Protein AF-A0A1I8BJC9-F1 (afdb_monomer)

pLDDT: mean 75.82, std 15.07, range [44.19, 92.12]

Mean predicted aligned error: 16.55 Å

Foldseek 3Di:
DVVVVVVVVVVVVVVVVVVPPPPPPPDQPLVVQPQSVQQWDWDDDPPDIDIAGEPDGDPSGDPVSNVVQVVDDDPNHGHYDDPPPPPPVCPDDDPDDPPPDDDDDDDPDD

Secondary structure (DSSP, 8-state):
-HHHHHHHHHHHHHHHHHHS--------GGGGSTTGGGT-EEEEETTEEEEEB-SS--TTS-HHHHHHHHH--GGGSPPBPTT--------S------------------

Organism: Meloidogyne hapla (NCBI:txid6305)

Nearest PDB structures (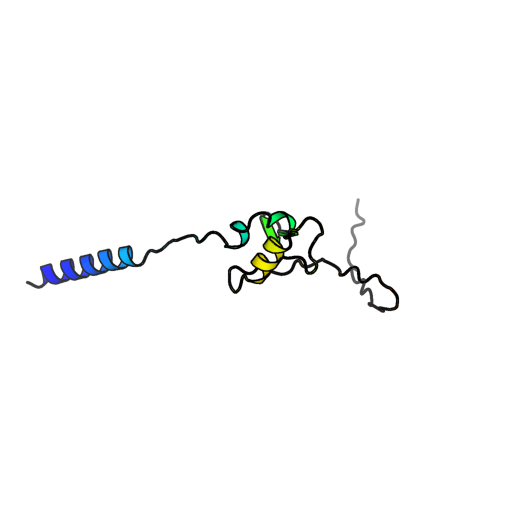foldseek):
  4v6y-assembly1_AG  TM=2.217E-01  e=7.390E+00  Escherichia coli K-12

Solvent-accessible surface area (backbone atoms only — not comparable to full-atom values): 7316 Å² total; per-residue (Å²): 123,68,74,58,53,56,52,52,52,52,49,50,52,56,53,51,58,64,74,68,66,76,85,70,81,73,71,59,60,55,78,73,42,72,65,34,74,49,48,37,46,73,48,76,56,97,91,47,75,44,72,16,30,53,97,63,86,42,92,77,26,52,68,69,38,50,52,54,54,69,68,40,56,80,95,44,36,60,52,69,45,85,79,67,65,75,76,62,72,82,81,75,84,81,94,72,84,81,82,84,79,84,79,89,79,92,82,92,82,136

Radius of gyration: 26.72 Å; Cα contacts (8 Å, |Δi|>4): 79; chains: 1; bounding box: 53×55×70 Å

Sequence (110 aa):
MESIQFLIQAFALLVLTNLFYSDGANRPEYLSIDGFQNCTGNKKIDTYKVYCLPAVQHQSCANSAWEELHKLNGTEALQPCEGYETTTVKINGDNGNDDNGDGDDGDDDC

Structure (mmCIF, N/CA/C/O backbone):
data_AF-A0A1I8BJC9-F1
#
_entry.id   AF-A0A1I8BJC9-F1
#
loop_
_atom_site.group_PDB
_atom_site.id
_atom_site.type_symbol
_atom_site.label_atom_id
_atom_site.label_alt_id
_atom_site.label_comp_id
_atom_site.label_asym_id
_atom_site.label_entity_id
_atom_site.label_seq_id
_atom_site.pdbx_PDB_ins_code
_atom_site.Cartn_x
_atom_site.Cartn_y
_atom_site.Cartn_z
_atom_site.occupancy
_atom_site.B_iso_or_equiv
_atom_site.auth_seq_id
_atom_site.auth_comp_id
_atom_site.auth_asym_id
_atom_site.auth_atom_id
_atom_site.pdbx_PDB_model_num
ATOM 1 N N . MET A 1 1 ? -28.469 8.026 50.239 1.00 62.12 1 MET A N 1
ATOM 2 C CA . MET A 1 1 ? -27.216 8.637 49.733 1.00 62.12 1 MET A CA 1
ATOM 3 C C . MET A 1 1 ? -26.447 7.697 48.802 1.00 62.12 1 MET A C 1
ATOM 5 O O . MET A 1 1 ? -25.732 8.187 47.945 1.00 62.12 1 MET A O 1
ATOM 9 N N . GLU A 1 2 ? -26.646 6.378 48.883 1.00 73.06 2 GLU A N 1
ATOM 10 C CA . GLU A 1 2 ? -25.949 5.390 48.035 1.00 73.06 2 GLU A CA 1
ATOM 11 C C . GLU A 1 2 ? -26.489 5.312 46.594 1.00 73.06 2 GLU A C 1
ATOM 13 O O . GLU A 1 2 ? -25.752 5.009 45.665 1.00 73.06 2 GLU A O 1
ATOM 18 N N . SER A 1 3 ? -27.753 5.681 46.370 1.00 77.50 3 SER A N 1
ATOM 19 C CA . SER A 1 3 ? -28.392 5.661 45.044 1.00 77.50 3 SER A CA 1
ATOM 20 C C . SER A 1 3 ? -27.752 6.626 44.037 1.00 77.50 3 SER A C 1
ATOM 22 O O . SER A 1 3 ? -27.726 6.346 42.845 1.00 77.50 3 SER A O 1
ATOM 24 N N . ILE A 1 4 ? -27.209 7.753 44.513 1.00 83.44 4 ILE A N 1
ATOM 25 C CA . ILE A 1 4 ? -26.538 8.752 43.665 1.00 83.44 4 ILE A CA 1
ATOM 26 C C . ILE A 1 4 ? -25.154 8.242 43.234 1.00 83.44 4 ILE A C 1
ATOM 28 O O . ILE A 1 4 ? -24.714 8.521 42.123 1.00 83.44 4 ILE A O 1
ATOM 32 N N . GLN A 1 5 ? -24.502 7.423 44.066 1.00 83.88 5 GLN A N 1
ATOM 33 C CA . GLN A 1 5 ? -23.186 6.853 43.773 1.00 83.88 5 GLN A CA 1
ATOM 34 C C . GLN A 1 5 ? -23.220 5.927 42.549 1.00 83.88 5 GLN A C 1
ATOM 36 O O . GLN A 1 5 ? -22.330 5.996 41.704 1.00 83.88 5 GLN A O 1
ATOM 41 N N . PHE A 1 6 ? -24.272 5.114 42.410 1.00 87.12 6 PHE A N 1
ATOM 42 C CA . PHE A 1 6 ? -24.454 4.244 41.242 1.00 87.12 6 PHE A CA 1
ATOM 43 C C . PHE A 1 6 ? -24.650 5.036 39.947 1.00 87.12 6 PHE A C 1
ATOM 45 O O . PHE A 1 6 ? -24.124 4.654 38.903 1.00 87.12 6 PHE A O 1
ATOM 52 N N . LEU A 1 7 ? -25.355 6.170 40.019 1.00 84.31 7 LEU A N 1
ATOM 53 C CA . LEU A 1 7 ? -25.559 7.050 38.868 1.00 84.31 7 LEU A CA 1
ATOM 54 C C . LEU A 1 7 ? -24.248 7.710 38.433 1.00 84.31 7 LEU A C 1
ATOM 56 O O . LEU A 1 7 ? -23.962 7.763 37.240 1.00 84.31 7 LEU A O 1
ATOM 60 N N . ILE A 1 8 ? -23.423 8.146 39.388 1.00 89.75 8 ILE A N 1
ATOM 61 C CA . ILE A 1 8 ? -22.101 8.720 39.106 1.00 89.75 8 ILE A CA 1
ATOM 62 C C . ILE A 1 8 ? -21.180 7.672 38.470 1.00 89.75 8 ILE A C 1
ATOM 64 O O . ILE A 1 8 ? -20.513 7.974 37.484 1.00 89.75 8 ILE A O 1
ATOM 68 N N . GLN A 1 9 ? -21.164 6.439 38.986 1.00 87.81 9 GLN A N 1
ATOM 69 C CA . GLN A 1 9 ? -20.347 5.360 38.420 1.00 87.81 9 GLN A CA 1
ATOM 70 C C . GLN A 1 9 ? -20.778 4.985 36.998 1.00 87.81 9 GLN A C 1
ATOM 72 O O . GLN A 1 9 ? -19.929 4.863 36.117 1.00 87.81 9 GLN A O 1
ATOM 77 N N . ALA A 1 10 ? -22.083 4.859 36.747 1.00 88.62 10 ALA A N 1
ATOM 78 C CA . ALA A 1 10 ? -22.600 4.581 35.409 1.00 88.62 10 ALA A CA 1
ATOM 79 C C . ALA A 1 10 ? -22.274 5.716 34.425 1.00 88.62 10 ALA A C 1
ATOM 81 O O . ALA A 1 10 ? -21.850 5.462 33.298 1.00 88.62 10 ALA A O 1
ATOM 82 N N . PHE A 1 11 ? -22.410 6.971 34.862 1.00 88.88 11 PHE A N 1
ATOM 83 C CA . PHE A 1 11 ? -22.091 8.133 34.037 1.00 88.88 11 PHE A CA 1
ATOM 84 C C . PHE A 1 11 ? -20.590 8.228 33.740 1.00 88.88 11 PHE A C 1
ATOM 86 O O . PHE A 1 11 ? -20.205 8.477 32.602 1.00 88.88 11 PHE A O 1
ATOM 93 N N . ALA A 1 12 ? -19.735 7.955 34.729 1.00 88.75 12 ALA A N 1
ATOM 94 C CA . ALA A 1 12 ? -18.290 7.905 34.537 1.00 88.75 12 ALA A CA 1
ATOM 95 C C . ALA A 1 12 ? -17.893 6.839 33.501 1.00 88.75 12 ALA A C 1
ATOM 97 O O . ALA A 1 12 ? -17.099 7.128 32.612 1.00 88.75 12 ALA A O 1
ATOM 98 N N . LEU A 1 13 ? -18.489 5.642 33.546 1.00 86.94 13 LEU A N 1
ATOM 99 C CA . LEU A 1 13 ? -18.239 4.588 32.553 1.00 86.94 13 LEU A CA 1
ATOM 100 C C . LEU A 1 13 ? -18.713 4.982 31.143 1.00 86.94 13 LEU A C 1
ATOM 102 O O . LEU A 1 13 ? -18.002 4.751 30.162 1.00 86.94 13 LEU A O 1
ATOM 106 N N . LEU A 1 14 ? -19.881 5.621 31.032 1.00 83.38 14 LEU A N 1
ATOM 107 C CA . LEU A 1 14 ? -20.391 6.132 29.756 1.00 83.38 14 LEU A CA 1
ATOM 108 C C . LEU A 1 14 ? -19.489 7.228 29.175 1.00 83.38 14 LEU A C 1
ATOM 110 O O . LEU A 1 14 ? -19.212 7.224 27.981 1.00 83.38 14 LEU A O 1
ATOM 114 N N . VAL A 1 15 ? -18.980 8.142 29.999 1.00 84.62 15 VAL A N 1
ATOM 115 C CA . VAL A 1 15 ? -18.054 9.186 29.536 1.00 84.62 15 VAL A CA 1
ATOM 116 C C . VAL A 1 15 ? -16.712 8.581 29.115 1.00 84.62 15 VAL A C 1
ATOM 118 O O . VAL A 1 15 ? -16.194 8.935 28.060 1.00 84.62 15 VAL A O 1
ATOM 121 N N . LEU A 1 16 ? -16.171 7.628 29.880 1.00 78.19 16 LEU A N 1
ATOM 122 C CA . LEU A 1 16 ? -14.891 6.986 29.563 1.00 78.19 16 LEU A CA 1
ATOM 123 C C . LEU A 1 16 ? -14.948 6.222 28.236 1.00 78.19 16 LEU A C 1
ATOM 125 O O . LEU A 1 16 ? -14.071 6.398 27.401 1.00 78.19 16 LEU A O 1
ATOM 129 N N . THR A 1 17 ? -15.995 5.432 27.990 1.00 76.25 17 THR A N 1
ATOM 130 C CA . THR A 1 17 ? -16.121 4.674 26.728 1.00 76.25 17 THR A CA 1
ATOM 131 C C . THR A 1 17 ? -16.184 5.561 25.480 1.00 76.25 17 THR A C 1
ATOM 133 O O . THR A 1 17 ? -15.640 5.179 24.448 1.00 76.25 17 THR A O 1
ATOM 136 N N . ASN A 1 18 ? -16.763 6.764 25.575 1.00 69.31 18 ASN A N 1
ATOM 137 C CA . ASN A 1 18 ? -16.812 7.719 24.462 1.00 69.31 18 ASN A CA 1
ATOM 138 C C . ASN A 1 18 ? -15.485 8.465 24.232 1.00 69.31 18 ASN A C 1
ATOM 140 O O . ASN A 1 18 ? -15.214 8.884 23.111 1.00 69.31 18 ASN A O 1
ATOM 144 N N . LEU A 1 19 ? -14.650 8.635 25.263 1.00 63.38 19 LEU A N 1
ATOM 145 C CA . LEU A 1 19 ? -13.369 9.349 25.147 1.00 63.38 19 LEU A CA 1
ATOM 146 C C . LEU A 1 19 ? -12.228 8.497 24.569 1.00 63.38 19 LEU A C 1
ATOM 148 O O . LEU A 1 19 ? -11.208 9.056 24.173 1.00 63.38 19 LEU A O 1
ATOM 152 N N . PHE A 1 20 ? -12.381 7.172 24.510 1.00 60.69 20 PHE A N 1
ATOM 153 C CA . PHE A 1 20 ? -11.358 6.256 23.982 1.00 60.69 20 PHE A CA 1
ATOM 154 C C . PHE A 1 20 ? -11.732 5.604 22.645 1.00 60.69 20 PHE A C 1
ATOM 156 O O . PHE A 1 20 ? -10.943 4.825 22.113 1.00 60.69 20 PHE A O 1
ATOM 163 N N . TYR A 1 21 ? -12.905 5.910 22.083 1.00 65.62 21 TYR A N 1
ATOM 164 C CA . TYR A 1 21 ? -13.33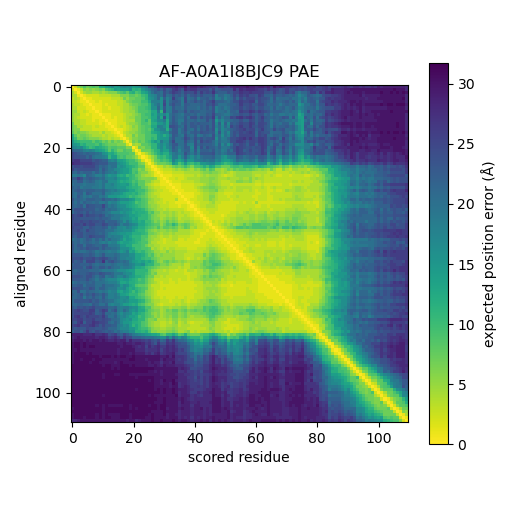4 5.357 20.796 1.00 65.62 21 TYR A CA 1
ATOM 165 C C . TYR A 1 21 ? -12.757 6.175 19.632 1.00 65.62 21 TYR A C 1
ATOM 167 O O . TYR A 1 21 ? -13.437 6.964 18.980 1.00 65.62 21 TYR A O 1
ATOM 175 N N . SER A 1 22 ? -11.460 5.998 19.392 1.00 61.34 22 SER A N 1
ATOM 176 C CA . SER A 1 22 ? -10.778 6.518 18.207 1.00 61.34 22 SER A CA 1
ATOM 177 C C . SER A 1 22 ? -10.822 5.470 17.097 1.00 61.34 22 SER A C 1
ATOM 179 O O . SER A 1 22 ? -9.831 4.788 16.855 1.00 61.34 22 SER A O 1
ATOM 181 N N . ASP A 1 23 ? -11.952 5.345 16.400 1.00 61.12 23 ASP A N 1
ATOM 182 C CA . ASP A 1 23 ? -12.025 4.563 15.154 1.00 61.12 23 ASP A CA 1
ATOM 183 C C . ASP A 1 23 ? -11.582 5.443 13.972 1.00 61.12 23 ASP A C 1
ATOM 185 O O . ASP A 1 23 ? -12.332 5.803 13.062 1.00 61.12 23 ASP A O 1
ATOM 189 N N . GLY A 1 24 ? -10.329 5.894 14.052 1.00 57.50 24 GLY A N 1
ATOM 190 C CA . GLY A 1 24 ? -9.641 6.516 12.936 1.00 57.50 24 GLY A CA 1
ATOM 191 C C . GLY A 1 24 ? -9.149 5.408 12.023 1.00 57.50 24 GLY A C 1
ATOM 192 O O . GLY A 1 24 ? -8.069 4.868 12.246 1.00 57.50 24 GLY A O 1
ATOM 193 N N . ALA A 1 25 ?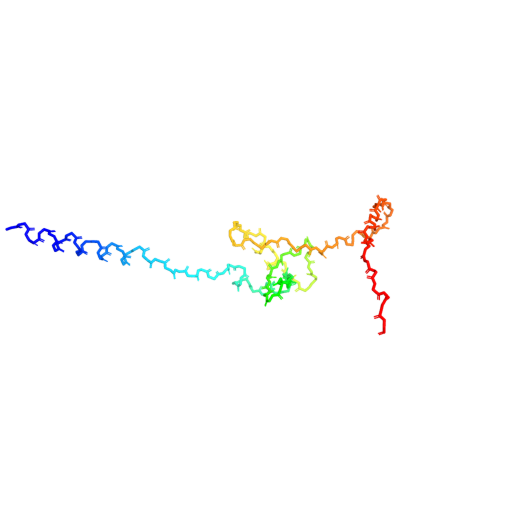 -9.938 5.056 11.008 1.00 61.72 25 ALA A N 1
ATOM 194 C CA . ALA A 1 25 ? -9.471 4.238 9.897 1.00 61.72 25 ALA A CA 1
ATOM 195 C C . ALA A 1 25 ? -8.365 5.012 9.162 1.00 61.72 25 ALA A C 1
ATOM 197 O O . ALA A 1 25 ? -8.622 5.732 8.195 1.00 61.72 25 ALA A O 1
ATOM 198 N N . ASN A 1 26 ? -7.137 4.927 9.675 1.00 63.12 26 ASN A N 1
ATOM 199 C CA . ASN A 1 26 ? -5.973 5.559 9.082 1.00 63.12 26 ASN A CA 1
ATOM 200 C C . ASN A 1 26 ? -5.793 4.951 7.694 1.00 63.12 26 ASN A C 1
ATOM 202 O O . ASN A 1 26 ? -5.477 3.769 7.539 1.00 63.12 26 ASN A O 1
ATOM 206 N N . ARG A 1 27 ? -6.081 5.759 6.673 1.00 76.19 27 ARG A N 1
ATOM 207 C CA . ARG A 1 27 ? -5.816 5.413 5.283 1.00 76.19 27 ARG A CA 1
ATOM 208 C C . ARG A 1 27 ? -4.325 5.077 5.176 1.00 76.19 27 ARG A C 1
ATOM 210 O O . ARG A 1 27 ? -3.527 5.883 5.646 1.00 76.19 27 ARG A O 1
ATOM 217 N N . PRO A 1 28 ? -3.950 3.948 4.557 1.00 82.06 28 PRO A N 1
ATOM 218 C CA . PRO A 1 28 ? -2.548 3.585 4.412 1.00 82.06 28 PRO A CA 1
ATOM 219 C C . PRO A 1 28 ? -1.708 4.727 3.828 1.00 82.06 28 PRO A C 1
ATOM 221 O O . PRO A 1 28 ? -2.102 5.320 2.818 1.00 82.06 28 PRO A O 1
ATOM 224 N N . GLU A 1 29 ? -0.557 5.017 4.436 1.00 85.44 29 GLU A N 1
ATOM 225 C CA . GLU A 1 29 ? 0.299 6.147 4.049 1.00 85.44 29 GLU A CA 1
ATOM 226 C C . GLU A 1 29 ? 0.773 6.086 2.594 1.00 85.44 29 GLU A C 1
ATOM 228 O O . GLU A 1 29 ? 0.814 7.116 1.921 1.00 85.44 29 GLU A O 1
ATOM 233 N N . TYR A 1 30 ? 1.027 4.888 2.050 1.00 86.44 30 TYR A N 1
ATOM 234 C CA . TYR A 1 30 ? 1.434 4.732 0.647 1.00 86.44 30 TYR A CA 1
ATOM 235 C C . TYR A 1 30 ? 0.417 5.303 -0.346 1.00 86.44 30 TYR A C 1
ATOM 237 O O . TYR A 1 30 ? 0.787 5.686 -1.453 1.00 86.44 30 TYR A O 1
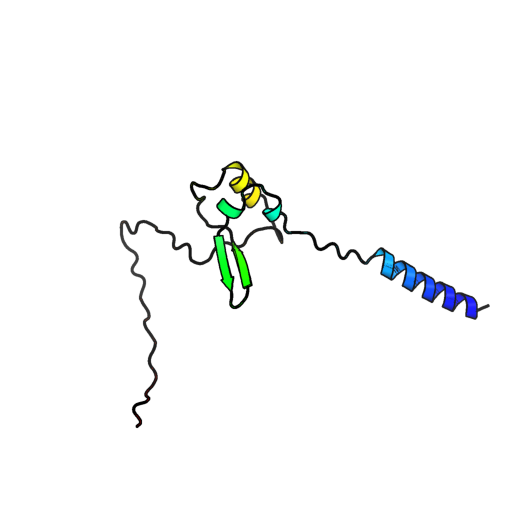ATOM 245 N N . LEU A 1 31 ? -0.864 5.387 0.028 1.00 88.38 31 LEU A N 1
ATOM 246 C CA . LEU A 1 31 ? -1.894 5.959 -0.834 1.00 88.38 31 LEU A CA 1
ATOM 247 C C . LEU A 1 31 ? -1.793 7.494 -0.919 1.00 88.38 31 LEU A C 1
ATOM 249 O O . LEU A 1 31 ? -2.487 8.112 -1.734 1.00 88.38 31 LEU A O 1
ATOM 253 N N . SER A 1 32 ? -1.038 8.131 -0.023 1.00 89.50 32 SER A N 1
ATOM 254 C CA . SER A 1 32 ? -0.807 9.581 0.011 1.00 89.50 32 SER A CA 1
ATOM 255 C C . SER A 1 32 ? 0.401 10.004 -0.832 1.00 89.50 32 SER A C 1
ATOM 257 O O . SER A 1 32 ? 0.537 11.190 -1.119 1.00 89.50 32 SER A O 1
ATOM 259 N N . ILE A 1 33 ? 1.239 9.052 -1.253 1.00 89.94 33 ILE A N 1
ATOM 260 C CA . ILE A 1 33 ? 2.401 9.288 -2.115 1.00 89.94 33 ILE A CA 1
ATOM 261 C C . ILE A 1 33 ? 1.917 9.488 -3.553 1.00 89.94 33 ILE A C 1
ATOM 263 O O . ILE A 1 33 ? 1.270 8.611 -4.135 1.00 89.94 33 ILE A O 1
ATOM 267 N N . ASP A 1 34 ? 2.235 10.633 -4.152 1.00 90.44 34 ASP A N 1
ATOM 268 C CA . ASP A 1 34 ? 1.858 10.903 -5.539 1.00 90.44 34 ASP A CA 1
ATOM 269 C C . ASP A 1 34 ? 2.586 9.943 -6.493 1.00 90.44 34 ASP A C 1
ATOM 271 O O . ASP A 1 34 ? 3.789 9.706 -6.388 1.00 90.44 34 ASP A O 1
ATOM 275 N N . GLY A 1 35 ? 1.842 9.328 -7.413 1.00 87.69 35 GLY A N 1
ATOM 276 C CA . GLY A 1 35 ? 2.408 8.378 -8.371 1.00 87.69 35 GLY A CA 1
ATOM 277 C C . GLY A 1 35 ? 2.751 6.987 -7.815 1.00 87.69 35 GLY A C 1
ATOM 278 O O . GLY A 1 35 ? 3.335 6.191 -8.554 1.00 87.69 35 GLY A O 1
ATOM 279 N N . PHE A 1 36 ? 2.347 6.635 -6.583 1.00 89.12 36 PHE A N 1
ATOM 280 C CA . PHE A 1 36 ? 2.627 5.314 -5.986 1.00 89.12 36 PHE A CA 1
ATOM 281 C C . PHE A 1 36 ? 2.166 4.130 -6.858 1.00 89.12 36 PHE A C 1
ATOM 283 O O . PHE A 1 36 ? 2.788 3.069 -6.865 1.00 89.12 36 PHE A O 1
ATOM 290 N N . GLN A 1 37 ? 1.094 4.304 -7.633 1.00 88.94 37 GLN A N 1
ATOM 291 C CA . GLN A 1 37 ? 0.533 3.275 -8.520 1.00 88.94 37 GLN A CA 1
ATOM 292 C C . GLN A 1 37 ? 1.520 2.825 -9.604 1.00 88.94 37 GLN A C 1
ATOM 294 O O . GLN A 1 37 ? 1.475 1.680 -10.034 1.00 88.94 37 GLN A O 1
ATOM 299 N N . ASN A 1 38 ? 2.433 3.705 -10.025 1.00 90.00 38 ASN A N 1
ATOM 300 C CA . ASN A 1 38 ? 3.465 3.383 -11.015 1.00 90.00 38 ASN A CA 1
ATOM 301 C C . ASN A 1 38 ? 4.660 2.642 -10.403 1.00 90.00 38 ASN A C 1
ATOM 303 O O . ASN A 1 38 ? 5.480 2.081 -11.127 1.00 90.00 38 ASN A O 1
ATOM 307 N N . CYS A 1 39 ? 4.771 2.689 -9.078 1.00 89.25 39 CYS A N 1
ATOM 308 C CA . CYS A 1 39 ? 5.834 2.089 -8.285 1.00 89.25 39 CYS A CA 1
ATOM 309 C C . CYS A 1 39 ? 5.404 0.775 -7.632 1.00 89.25 39 CYS A C 1
ATOM 311 O O . CYS A 1 39 ? 6.243 0.047 -7.121 1.00 89.25 39 CYS A O 1
ATOM 313 N N . THR A 1 40 ? 4.108 0.473 -7.617 1.00 89.44 40 THR A N 1
ATOM 314 C CA . THR A 1 40 ? 3.543 -0.659 -6.887 1.00 89.44 40 THR A CA 1
ATOM 315 C C . THR A 1 40 ? 2.900 -1.642 -7.850 1.00 89.44 40 THR A C 1
ATOM 317 O O . THR A 1 40 ? 2.264 -1.271 -8.834 1.00 89.44 40 THR A O 1
ATOM 320 N N . GLY A 1 41 ? 3.088 -2.927 -7.573 1.00 87.81 41 GLY A N 1
ATOM 321 C CA . GLY A 1 41 ? 2.354 -3.993 -8.231 1.00 87.81 41 GLY A CA 1
ATOM 322 C C . GLY A 1 41 ? 1.004 -4.207 -7.558 1.00 87.81 41 GLY A C 1
ATOM 323 O O . GLY A 1 41 ? 0.720 -3.679 -6.481 1.00 87.81 41 GLY A O 1
ATOM 324 N N . ASN A 1 42 ? 0.170 -5.033 -8.179 1.00 88.00 42 ASN A N 1
ATOM 325 C CA . ASN A 1 42 ? -1.021 -5.566 -7.535 1.00 88.00 42 ASN A CA 1
ATOM 326 C C . ASN A 1 42 ? -1.054 -7.083 -7.693 1.00 88.00 42 ASN A C 1
ATOM 328 O O . ASN A 1 42 ? -0.768 -7.599 -8.772 1.00 88.00 42 ASN A O 1
ATOM 332 N N . LYS A 1 43 ? -1.429 -7.783 -6.623 1.00 84.06 43 LYS A N 1
ATOM 333 C CA . LYS A 1 43 ? -1.753 -9.210 -6.667 1.00 84.06 43 LYS A CA 1
ATOM 334 C C . LYS A 1 43 ? -3.232 -9.401 -6.364 1.00 84.06 43 LYS A C 1
ATOM 336 O O . LYS A 1 43 ? -3.789 -8.742 -5.483 1.00 84.06 43 LYS A O 1
ATOM 341 N N . LYS A 1 44 ? -3.876 -10.278 -7.129 1.00 86.62 44 LYS A N 1
ATOM 342 C CA . LYS A 1 44 ? -5.258 -10.690 -6.889 1.00 86.62 44 LYS A CA 1
ATOM 343 C C . LYS A 1 44 ? -5.228 -11.893 -5.952 1.00 86.62 44 LYS A C 1
ATOM 345 O O . LYS A 1 44 ? -4.608 -12.895 -6.284 1.00 86.62 44 LYS A O 1
ATOM 350 N N . ILE A 1 45 ? -5.888 -11.773 -4.81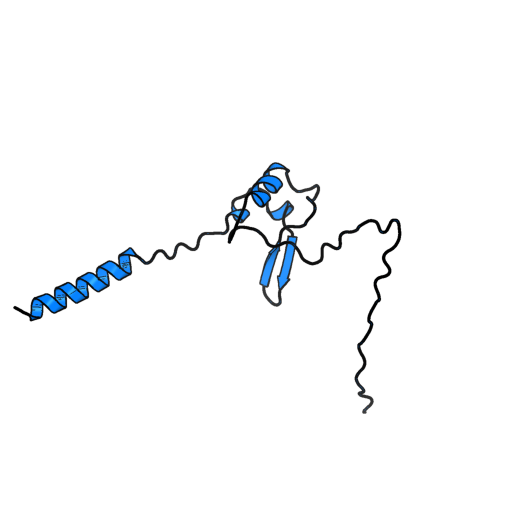0 1.00 84.69 45 ILE A N 1
ATOM 351 C CA . ILE A 1 45 ? -6.085 -12.862 -3.856 1.00 84.69 45 ILE A CA 1
ATOM 352 C C . ILE A 1 45 ? -7.583 -13.131 -3.843 1.00 84.69 45 ILE A C 1
ATOM 354 O O . ILE A 1 45 ? -8.354 -12.294 -3.376 1.00 84.69 45 ILE A O 1
ATOM 358 N N . ASP A 1 46 ? -7.987 -14.249 -4.445 1.00 87.81 46 ASP A N 1
ATOM 359 C CA . ASP A 1 46 ? -9.381 -14.667 -4.622 1.00 87.81 46 ASP A CA 1
ATOM 360 C C . ASP A 1 46 ? -10.289 -13.564 -5.193 1.00 87.81 46 ASP A C 1
ATOM 362 O O . ASP A 1 46 ? -10.392 -13.367 -6.408 1.00 87.81 46 ASP A O 1
ATOM 366 N N . THR A 1 47 ? -10.950 -12.823 -4.307 1.00 91.31 47 THR A N 1
ATOM 367 C CA . THR A 1 47 ? -11.958 -11.807 -4.617 1.00 91.31 47 THR A CA 1
ATOM 368 C C . THR A 1 47 ? -11.453 -10.373 -4.473 1.00 91.31 47 THR A C 1
ATOM 370 O O . THR A 1 47 ? -12.132 -9.451 -4.928 1.00 91.31 47 THR A O 1
ATOM 373 N N . TYR A 1 48 ? -10.265 -10.156 -3.902 1.00 81.12 48 TYR A N 1
ATOM 374 C CA . TYR A 1 48 ? -9.715 -8.825 -3.646 1.00 81.12 48 TYR A CA 1
ATOM 375 C C . TYR A 1 48 ? -8.339 -8.624 -4.289 1.00 81.12 48 TYR A C 1
ATOM 377 O O . TYR A 1 48 ? -7.665 -9.560 -4.719 1.00 81.12 48 TYR A O 1
ATOM 385 N N . LYS A 1 49 ? -7.932 -7.360 -4.414 1.00 86.69 49 LYS A N 1
ATOM 386 C CA . LYS A 1 49 ? -6.609 -6.969 -4.910 1.00 86.69 49 LYS A CA 1
ATOM 387 C C . LYS A 1 49 ? -5.843 -6.294 -3.789 1.00 86.69 49 LYS A C 1
ATOM 389 O O . LYS A 1 49 ? -6.405 -5.448 -3.096 1.00 86.69 49 LYS A O 1
ATOM 394 N N . VAL A 1 50 ? -4.569 -6.629 -3.652 1.00 85.81 50 VAL A N 1
ATOM 395 C CA . VAL A 1 50 ? -3.662 -5.948 -2.724 1.00 85.81 50 VAL A CA 1
ATOM 396 C C . VAL A 1 50 ? -2.482 -5.365 -3.478 1.00 85.81 50 VAL A C 1
ATOM 398 O O . VAL A 1 50 ? -2.003 -5.958 -4.445 1.00 85.81 50 VAL A O 1
ATOM 401 N N . TYR A 1 51 ? -2.028 -4.200 -3.026 1.00 88.75 51 TYR A N 1
ATOM 402 C CA . TYR A 1 51 ? -0.806 -3.587 -3.523 1.00 88.75 51 TYR A CA 1
ATOM 403 C C . TYR A 1 51 ? 0.413 -4.252 -2.889 1.00 88.75 51 TYR A C 1
ATOM 405 O O . TYR A 1 51 ? 0.382 -4.678 -1.732 1.00 88.75 51 TYR A O 1
ATOM 413 N N . CYS A 1 52 ? 1.482 -4.342 -3.665 1.00 89.88 52 CYS A N 1
ATOM 414 C CA . CYS A 1 52 ? 2.768 -4.859 -3.229 1.00 89.88 52 CYS A CA 1
ATOM 415 C C . CYS A 1 52 ? 3.890 -4.017 -3.839 1.00 89.88 52 CYS A C 1
ATOM 417 O O . CYS A 1 52 ? 3.694 -3.348 -4.858 1.00 89.88 52 CYS A O 1
ATOM 419 N N . LEU A 1 53 ? 5.061 -4.031 -3.213 1.00 90.19 53 LEU A N 1
ATOM 420 C CA . LEU A 1 53 ? 6.235 -3.334 -3.719 1.00 90.19 53 LEU A CA 1
ATOM 421 C C . LEU A 1 53 ? 7.084 -4.316 -4.547 1.00 90.19 53 LEU A C 1
ATOM 423 O O . LEU A 1 53 ? 7.467 -5.369 -4.031 1.00 90.19 53 LEU A O 1
ATOM 427 N N . PRO A 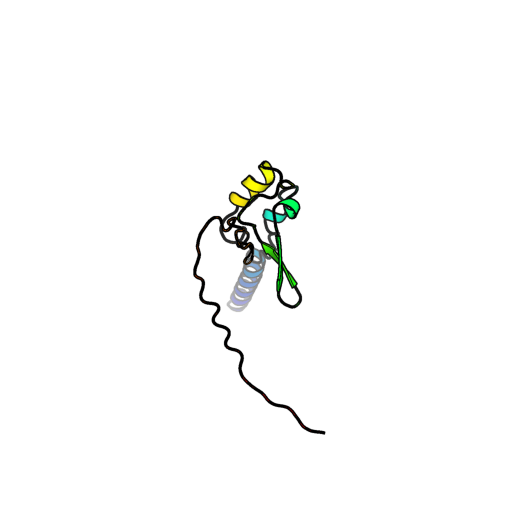1 54 ? 7.359 -4.043 -5.833 1.00 87.44 54 PRO A N 1
ATOM 428 C CA . PRO A 1 54 ? 8.302 -4.843 -6.608 1.00 87.44 54 PRO A CA 1
ATOM 429 C C . PRO A 1 54 ? 9.722 -4.676 -6.043 1.00 87.44 54 PRO A C 1
ATOM 431 O O . PRO A 1 54 ? 10.009 -3.690 -5.374 1.00 87.44 54 PRO A O 1
ATOM 434 N N . ALA A 1 55 ? 10.638 -5.611 -6.308 1.00 85.12 55 ALA A N 1
ATOM 435 C CA . ALA A 1 55 ? 12.022 -5.464 -5.831 1.00 85.12 55 ALA A CA 1
ATOM 436 C C . ALA A 1 55 ? 12.879 -4.516 -6.672 1.00 85.12 55 ALA A C 1
ATOM 438 O O . ALA A 1 55 ? 13.922 -4.052 -6.219 1.00 85.12 55 ALA A O 1
ATOM 439 N N . VAL A 1 56 ? 12.456 -4.245 -7.907 1.00 84.12 56 VAL A N 1
ATOM 440 C CA . VAL A 1 56 ? 13.143 -3.332 -8.817 1.00 84.12 56 VAL A CA 1
ATOM 441 C C . VAL A 1 56 ? 12.192 -2.203 -9.176 1.00 84.12 56 VAL A C 1
ATOM 443 O O . VAL A 1 56 ? 11.026 -2.435 -9.500 1.00 84.12 56 VAL A O 1
ATOM 446 N N . GLN A 1 57 ? 12.708 -0.979 -9.130 1.00 84.12 57 GLN A N 1
ATOM 447 C CA . GLN A 1 57 ? 11.972 0.208 -9.532 1.00 84.12 57 GLN A CA 1
ATOM 448 C C . GLN A 1 57 ? 11.650 0.149 -11.027 1.00 84.12 57 GLN A C 1
ATOM 450 O O . GLN A 1 57 ? 12.543 0.019 -11.866 1.00 84.12 57 GLN A O 1
ATOM 455 N N . HIS A 1 58 ? 10.371 0.283 -11.374 1.00 81.69 58 HIS A N 1
ATOM 456 C CA . HIS A 1 58 ? 9.964 0.374 -12.772 1.00 81.69 58 HIS A CA 1
ATOM 457 C C . HIS A 1 58 ? 10.338 1.741 -13.365 1.00 81.69 58 HIS A C 1
ATOM 459 O O . HIS A 1 58 ? 10.315 2.751 -12.668 1.00 81.69 58 HIS A O 1
ATOM 465 N N . GLN A 1 59 ? 10.613 1.816 -14.669 1.00 85.69 59 GLN A N 1
ATOM 466 C CA . GLN A 1 59 ? 11.030 3.075 -15.305 1.00 85.69 59 GLN A CA 1
ATOM 467 C C . GLN A 1 59 ? 9.945 4.168 -15.278 1.00 85.69 59 GLN A C 1
ATOM 469 O O . GLN A 1 59 ? 10.254 5.353 -15.359 1.00 85.69 59 GLN A O 1
ATOM 474 N N . SER A 1 60 ? 8.674 3.779 -15.137 1.00 85.75 60 SER A N 1
ATOM 475 C CA . SER A 1 60 ? 7.550 4.709 -14.954 1.00 85.75 60 SER A CA 1
ATOM 476 C C . SER A 1 60 ? 7.390 5.212 -13.516 1.00 85.75 60 SER A C 1
ATOM 478 O O . SER A 1 60 ? 6.577 6.102 -13.276 1.00 85.75 60 SER A O 1
ATOM 480 N N . CYS A 1 61 ? 8.115 4.640 -12.553 1.00 89.19 61 CYS A N 1
ATOM 481 C CA . CYS A 1 61 ? 8.082 5.068 -11.163 1.00 89.19 61 CYS A CA 1
ATOM 482 C C . CYS A 1 61 ? 9.046 6.240 -10.951 1.00 89.19 61 CYS A C 1
ATOM 484 O O . CYS A 1 61 ? 10.245 6.124 -11.208 1.00 89.19 61 CYS A O 1
ATOM 486 N N . ALA A 1 62 ? 8.533 7.360 -10.441 1.00 91.12 62 ALA A N 1
ATOM 487 C CA . ALA A 1 62 ? 9.367 8.491 -10.059 1.00 91.12 62 ALA A CA 1
ATOM 488 C C . ALA A 1 62 ? 10.285 8.112 -8.886 1.00 91.12 62 ALA A C 1
ATOM 490 O O . ALA A 1 62 ? 9.833 7.506 -7.917 1.00 91.12 62 ALA A O 1
ATOM 491 N N . ASN A 1 63 ? 11.557 8.525 -8.942 1.00 91.25 63 ASN A N 1
ATOM 492 C CA . ASN A 1 63 ? 12.528 8.253 -7.872 1.00 91.25 63 ASN A CA 1
ATOM 493 C C . ASN A 1 63 ? 12.049 8.766 -6.508 1.00 91.25 63 ASN A C 1
ATOM 495 O O . ASN A 1 63 ? 12.208 8.076 -5.510 1.00 91.25 63 ASN A O 1
ATOM 499 N N . SER A 1 64 ? 11.403 9.935 -6.469 1.00 91.12 64 SER A N 1
ATOM 500 C CA . SER A 1 64 ? 10.841 10.494 -5.235 1.00 91.12 64 SER A CA 1
ATOM 501 C C . SER A 1 64 ? 9.777 9.583 -4.618 1.00 91.12 64 SER A C 1
ATOM 503 O O . SER A 1 64 ? 9.839 9.286 -3.430 1.00 91.12 64 SER A O 1
ATOM 505 N N . ALA A 1 65 ? 8.845 9.080 -5.433 1.00 90.44 65 ALA A N 1
ATO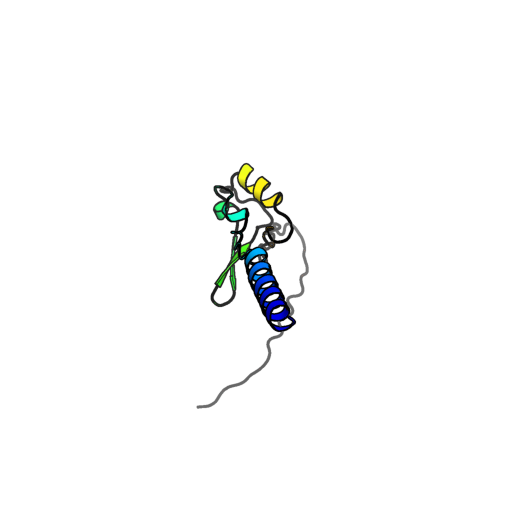M 506 C CA . ALA A 1 65 ? 7.800 8.167 -4.981 1.00 90.44 65 ALA A CA 1
ATOM 507 C C . ALA A 1 65 ? 8.382 6.816 -4.538 1.00 90.44 65 ALA A C 1
ATOM 509 O O . ALA A 1 65 ? 7.955 6.258 -3.529 1.00 90.44 65 ALA A O 1
ATOM 510 N N . TRP A 1 66 ? 9.390 6.307 -5.254 1.00 92.12 66 TRP A N 1
ATOM 511 C CA . TRP A 1 66 ? 10.099 5.083 -4.881 1.00 92.12 66 TRP A CA 1
AT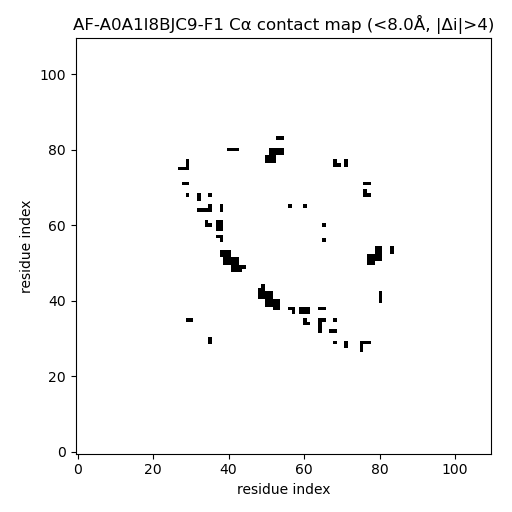OM 512 C C . TRP A 1 66 ? 10.766 5.196 -3.508 1.00 92.12 66 TRP A C 1
ATOM 514 O O . TRP A 1 66 ? 10.610 4.310 -2.667 1.00 92.12 66 TRP A O 1
ATOM 524 N N . GLU A 1 67 ? 11.479 6.297 -3.264 1.00 91.81 67 GLU A N 1
ATOM 525 C CA . GLU A 1 67 ? 12.130 6.566 -1.983 1.00 91.81 67 GLU A CA 1
ATOM 526 C C . GLU A 1 67 ? 11.123 6.742 -0.846 1.00 91.81 67 GLU A C 1
ATOM 528 O O . GLU A 1 67 ? 11.359 6.248 0.254 1.00 91.81 67 GLU A O 1
ATOM 533 N N . GLU A 1 68 ? 10.007 7.436 -1.082 1.00 91.69 68 GLU A N 1
ATOM 534 C CA . GLU A 1 68 ? 8.948 7.598 -0.080 1.00 91.69 68 GLU A CA 1
ATOM 535 C C . GLU A 1 68 ? 8.313 6.259 0.300 1.00 91.69 68 GLU A C 1
ATOM 537 O O . GLU A 1 68 ? 8.150 5.987 1.487 1.00 91.69 68 GLU A O 1
ATOM 542 N N . LEU A 1 69 ? 8.065 5.375 -0.671 1.00 89.88 69 LEU A N 1
ATOM 543 C CA . LEU A 1 69 ? 7.547 4.030 -0.404 1.00 89.88 69 LEU A CA 1
ATOM 544 C C . LEU A 1 69 ? 8.511 3.187 0.442 1.00 89.88 69 LEU A C 1
ATOM 546 O O . LEU A 1 69 ? 8.060 2.422 1.290 1.00 89.88 69 LEU A O 1
ATOM 550 N N . HIS A 1 70 ? 9.825 3.353 0.258 1.00 89.19 70 HIS A N 1
ATOM 551 C CA . HIS A 1 70 ? 10.850 2.657 1.050 1.00 89.19 70 HIS A CA 1
ATOM 552 C C . HIS A 1 70 ? 11.050 3.240 2.453 1.00 89.19 70 HIS A C 1
ATOM 554 O O . HIS A 1 70 ? 11.650 2.590 3.307 1.00 89.19 70 HIS A O 1
ATOM 560 N N . LYS A 1 71 ? 10.572 4.463 2.706 1.00 91.12 71 LYS A N 1
ATOM 561 C CA . LYS A 1 71 ? 10.591 5.067 4.046 1.00 91.12 71 LYS A CA 1
ATOM 562 C C . LYS A 1 71 ? 9.452 4.551 4.926 1.00 91.12 71 LYS A C 1
ATOM 564 O O . LYS A 1 71 ? 9.536 4.697 6.146 1.00 91.12 71 LYS A O 1
ATOM 569 N N . LEU A 1 72 ? 8.417 3.948 4.336 1.00 88.38 72 LEU A N 1
ATOM 570 C CA . LEU A 1 72 ? 7.300 3.364 5.076 1.00 88.38 72 LEU A CA 1
ATOM 571 C C . LEU A 1 72 ? 7.762 2.140 5.870 1.00 88.38 72 LEU A C 1
ATOM 573 O O . LEU A 1 72 ? 8.551 1.328 5.390 1.00 88.38 72 LEU A O 1
ATOM 577 N N . ASN A 1 73 ? 7.259 2.000 7.093 1.00 83.75 73 ASN A N 1
ATOM 578 C CA . ASN A 1 73 ? 7.638 0.929 8.012 1.00 83.75 73 ASN A CA 1
ATOM 579 C C . ASN A 1 73 ? 6.403 0.338 8.707 1.00 83.75 73 ASN A C 1
ATOM 581 O O . ASN A 1 73 ? 5.323 0.926 8.717 1.00 83.75 73 ASN A O 1
ATOM 585 N N . GLY A 1 74 ? 6.555 -0.844 9.308 1.00 82.31 74 GLY A N 1
ATOM 586 C CA . GLY A 1 74 ? 5.490 -1.471 10.095 1.00 82.31 74 GLY A CA 1
ATOM 587 C C . GLY A 1 74 ? 4.230 -1.763 9.273 1.00 82.31 74 GLY A C 1
ATOM 588 O O . GLY A 1 74 ? 4.303 -2.408 8.232 1.00 82.31 74 GLY A O 1
ATOM 589 N N . THR A 1 75 ? 3.072 -1.301 9.748 1.00 77.69 75 THR A N 1
ATOM 590 C CA . THR A 1 75 ? 1.757 -1.529 9.115 1.00 77.69 75 THR A CA 1
ATOM 591 C C . THR A 1 75 ? 1.542 -0.744 7.820 1.00 77.69 75 THR A C 1
ATOM 593 O O . THR A 1 75 ? 0.562 -0.983 7.119 1.00 77.69 75 THR A O 1
ATOM 596 N N . GLU A 1 76 ? 2.435 0.191 7.504 1.00 81.31 76 GLU A N 1
ATOM 597 C CA . GLU A 1 76 ? 2.353 1.049 6.317 1.00 81.31 76 GLU A CA 1
ATOM 598 C C . GLU A 1 76 ? 3.264 0.563 5.192 1.00 81.31 76 GLU A C 1
ATOM 600 O O . GLU A 1 76 ? 3.084 0.948 4.035 1.00 81.31 76 GLU A O 1
ATOM 605 N N . ALA A 1 77 ? 4.212 -0.319 5.521 1.00 84.12 77 ALA A N 1
ATOM 606 C CA . ALA A 1 77 ? 5.098 -0.932 4.552 1.00 84.12 77 ALA A CA 1
ATOM 607 C C . ALA A 1 77 ? 4.314 -1.862 3.620 1.00 84.12 77 ALA A C 1
ATOM 609 O O . ALA A 1 77 ? 3.541 -2.726 4.044 1.00 84.12 77 ALA A O 1
ATOM 610 N N . LEU A 1 78 ? 4.553 -1.707 2.321 1.00 86.62 78 LEU A N 1
ATOM 611 C CA . LEU A 1 78 ? 4.042 -2.636 1.329 1.00 86.62 78 LEU A CA 1
ATOM 612 C C . LEU A 1 78 ? 4.866 -3.920 1.360 1.00 86.62 78 LEU A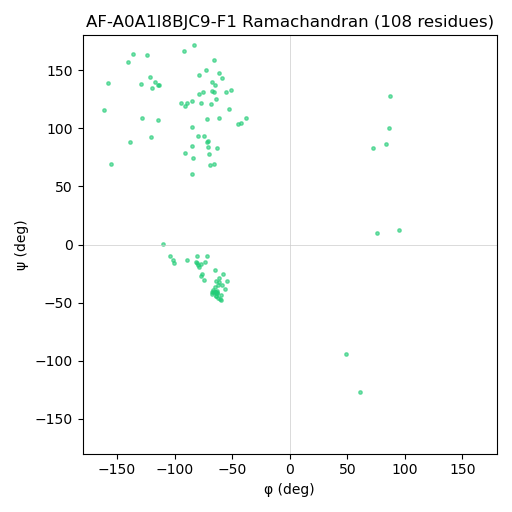 C 1
ATOM 614 O O . LEU A 1 78 ? 6.093 -3.897 1.293 1.00 86.62 78 LEU A O 1
ATOM 618 N N . GLN A 1 79 ? 4.172 -5.053 1.415 1.00 86.81 79 GLN A N 1
ATOM 619 C CA . GLN A 1 79 ? 4.805 -6.359 1.276 1.00 86.81 79 GLN A CA 1
ATOM 620 C C . GLN A 1 79 ? 5.468 -6.491 -0.106 1.00 86.81 79 GLN A C 1
ATOM 622 O O . GLN A 1 79 ? 4.939 -5.945 -1.085 1.00 86.81 79 GLN A O 1
ATOM 627 N N . PRO A 1 80 ? 6.580 -7.233 -0.218 1.00 86.19 80 PRO A N 1
ATOM 628 C CA . PRO A 1 80 ? 7.171 -7.531 -1.511 1.00 86.19 80 PRO A CA 1
ATOM 629 C C . PRO A 1 80 ? 6.165 -8.267 -2.404 1.00 86.19 80 PRO A C 1
ATOM 631 O O . PRO A 1 80 ? 5.364 -9.081 -1.936 1.00 86.19 80 PRO A O 1
ATOM 634 N N . CYS A 1 81 ? 6.182 -7.970 -3.700 1.00 84.38 81 CYS A N 1
ATOM 635 C CA . CYS A 1 81 ? 5.424 -8.761 -4.662 1.00 84.38 81 CYS A CA 1
ATOM 636 C C . CYS A 1 81 ? 6.053 -10.158 -4.760 1.00 84.38 81 CYS A C 1
ATOM 638 O O . CYS A 1 81 ? 7.217 -10.286 -5.110 1.00 84.38 81 CYS A O 1
ATOM 640 N N . GLU A 1 82 ? 5.306 -11.215 -4.466 1.00 68.25 82 GLU A N 1
ATOM 641 C CA . GLU A 1 82 ? 5.739 -12.579 -4.782 1.00 68.25 82 GLU A CA 1
ATOM 642 C C . GLU A 1 82 ? 5.480 -12.815 -6.272 1.00 68.25 82 GLU A C 1
ATOM 644 O O . GLU A 1 82 ? 4.400 -12.492 -6.770 1.00 68.25 82 GLU A O 1
ATOM 649 N N . GLY A 1 83 ? 6.484 -13.299 -7.004 1.00 58.69 83 GLY A N 1
ATOM 650 C CA . GLY A 1 83 ? 6.374 -13.501 -8.450 1.00 58.69 83 GLY A CA 1
ATOM 651 C C . GLY A 1 83 ? 6.888 -12.350 -9.318 1.00 58.69 83 GLY A C 1
ATOM 652 O O . GLY A 1 83 ? 6.710 -12.402 -10.533 1.00 58.69 83 GLY A O 1
ATOM 653 N N . TYR A 1 84 ? 7.616 -11.366 -8.761 1.00 49.97 84 TYR A N 1
ATOM 654 C CA . TYR A 1 84 ? 8.779 -10.925 -9.533 1.00 49.97 84 TYR A CA 1
ATOM 655 C C . TYR A 1 84 ? 9.757 -12.096 -9.419 1.00 49.97 84 TYR A C 1
ATOM 657 O O . TYR A 1 84 ? 10.548 -12.204 -8.486 1.00 49.97 84 TYR A O 1
ATOM 665 N N . GLU A 1 85 ? 9.669 -13.056 -10.338 1.00 46.12 85 GLU A N 1
ATOM 666 C CA . GLU A 1 85 ? 10.912 -13.708 -10.694 1.00 46.12 85 GLU A CA 1
ATOM 667 C C . GLU A 1 85 ? 11.822 -12.544 -11.051 1.00 46.12 85 GLU A C 1
ATOM 669 O O . GLU A 1 85 ? 11.543 -11.751 -11.958 1.00 46.12 85 GLU A O 1
ATOM 674 N N . THR A 1 86 ? 12.886 -12.375 -10.278 1.00 44.19 86 THR A N 1
ATOM 675 C CA . THR A 1 86 ? 14.096 -11.850 -10.859 1.00 44.19 86 THR A CA 1
ATOM 676 C C . THR A 1 86 ? 14.228 -12.579 -12.186 1.00 44.19 86 THR A C 1
ATOM 678 O O . THR A 1 86 ? 14.634 -13.737 -12.217 1.00 44.19 86 THR A O 1
ATOM 681 N N . THR A 1 87 ? 13.932 -11.911 -13.299 1.00 45.59 87 THR A N 1
ATOM 682 C CA . THR A 1 87 ? 14.700 -12.172 -14.501 1.00 45.59 87 THR A CA 1
ATOM 683 C C . THR A 1 87 ? 16.102 -11.675 -14.157 1.00 45.59 87 THR A C 1
ATOM 685 O O . THR A 1 87 ? 16.592 -10.676 -14.678 1.00 45.59 87 THR A O 1
ATOM 688 N N . THR A 1 88 ? 16.778 -12.385 -13.242 1.00 47.28 88 THR A N 1
ATOM 689 C CA . THR A 1 88 ? 18.131 -12.796 -13.516 1.00 47.28 88 THR A CA 1
ATOM 690 C C . THR A 1 88 ? 18.021 -13.299 -14.937 1.00 47.28 88 THR A C 1
ATOM 692 O O . THR A 1 88 ? 17.404 -14.318 -15.244 1.00 47.28 88 THR A O 1
ATOM 695 N N . VAL A 1 89 ? 18.509 -12.475 -15.857 1.00 49.53 89 VAL A N 1
ATOM 696 C CA . VAL A 1 89 ? 19.068 -12.993 -17.085 1.00 49.53 89 VAL A CA 1
ATOM 697 C C . VAL A 1 89 ? 19.803 -14.251 -16.631 1.00 49.53 89 VAL A C 1
ATOM 699 O O . VAL A 1 89 ? 20.758 -14.137 -15.860 1.00 49.53 89 VAL A O 1
ATOM 702 N N . LYS A 1 90 ? 19.292 -15.443 -16.967 1.00 49.56 90 LYS A N 1
ATOM 703 C CA . LYS A 1 90 ? 19.993 -16.701 -16.711 1.00 49.56 90 LYS A CA 1
ATOM 704 C C . LYS A 1 90 ? 21.200 -16.716 -17.645 1.00 49.56 90 LYS A C 1
ATOM 706 O O . LYS A 1 90 ? 21.255 -17.469 -18.607 1.00 49.56 90 LYS A O 1
ATOM 711 N N . ILE A 1 91 ? 22.163 -15.835 -17.396 1.00 59.12 91 ILE A N 1
ATOM 712 C CA . ILE A 1 91 ? 23.527 -15.974 -17.869 1.00 59.12 91 ILE A CA 1
ATOM 713 C C . ILE A 1 91 ? 24.216 -16.846 -16.829 1.00 59.12 91 ILE A C 1
ATOM 715 O O . ILE A 1 91 ? 24.870 -16.369 -15.910 1.00 59.12 91 ILE A O 1
ATOM 719 N N . ASN A 1 92 ? 24.023 -18.147 -17.059 1.00 62.47 92 ASN A N 1
ATOM 720 C CA . ASN A 1 92 ? 24.712 -19.296 -16.481 1.00 62.47 92 ASN A CA 1
ATOM 721 C C . ASN A 1 92 ? 24.173 -19.826 -15.139 1.00 62.47 92 ASN A C 1
ATOM 723 O O . ASN A 1 92 ? 24.552 -19.360 -14.075 1.00 62.47 92 ASN A O 1
ATOM 727 N N . GLY A 1 93 ? 23.394 -20.912 -15.254 1.00 57.41 93 GLY A N 1
ATOM 728 C CA . GLY A 1 93 ? 23.438 -22.066 -14.351 1.00 57.41 93 GLY A CA 1
ATOM 729 C C . GLY A 1 93 ? 22.644 -21.979 -13.051 1.00 57.41 93 GLY A C 1
ATOM 730 O O . GLY A 1 93 ? 23.234 -21.737 -12.011 1.00 57.41 93 GLY A O 1
ATOM 731 N N . ASP A 1 94 ? 21.358 -22.337 -13.096 1.00 52.28 94 ASP A N 1
ATOM 732 C CA . ASP A 1 94 ? 20.660 -22.870 -11.921 1.00 52.28 94 ASP A CA 1
ATOM 733 C C . ASP A 1 94 ? 19.968 -24.184 -12.300 1.00 52.28 94 ASP A C 1
ATOM 735 O O . ASP A 1 94 ? 18.998 -24.202 -13.063 1.00 52.28 94 ASP A O 1
ATOM 739 N N . ASN A 1 95 ? 20.526 -25.283 -11.784 1.00 64.25 95 ASN A N 1
ATOM 740 C CA . ASN A 1 95 ? 19.889 -26.594 -11.699 1.00 64.25 95 ASN A CA 1
ATOM 741 C C . ASN A 1 95 ? 18.794 -26.506 -10.624 1.00 64.25 95 ASN A C 1
ATOM 743 O O . ASN A 1 95 ? 19.037 -26.827 -9.462 1.00 64.25 95 ASN A O 1
ATOM 747 N N . GLY A 1 96 ? 17.611 -26.031 -11.005 1.00 53.16 96 GLY A N 1
ATOM 748 C CA . GLY A 1 96 ? 16.390 -26.184 -10.217 1.00 53.16 96 GLY A CA 1
ATOM 749 C C . GLY A 1 96 ? 15.692 -27.466 -10.649 1.00 53.16 96 GLY A C 1
ATOM 750 O O . GLY A 1 96 ? 15.396 -27.631 -11.827 1.00 53.16 96 GLY A O 1
ATOM 751 N N . ASN A 1 97 ? 15.519 -28.395 -9.715 1.00 54.78 97 ASN A N 1
ATOM 752 C CA . ASN A 1 97 ? 14.833 -29.662 -9.920 1.00 54.78 97 ASN A CA 1
ATOM 753 C C . ASN A 1 97 ? 13.329 -29.368 -10.048 1.00 54.78 97 ASN A C 1
ATOM 755 O O . ASN A 1 97 ? 12.698 -28.979 -9.067 1.00 54.78 97 ASN A O 1
ATOM 759 N N . ASP A 1 98 ? 12.778 -29.499 -11.254 1.00 59.69 98 ASP A N 1
ATOM 760 C CA . ASP A 1 98 ? 11.335 -29.437 -11.486 1.00 59.69 98 ASP A CA 1
ATOM 761 C C . ASP A 1 98 ? 10.707 -30.725 -10.928 1.00 59.69 98 ASP A C 1
ATOM 763 O O . ASP A 1 98 ? 10.587 -31.736 -11.627 1.00 59.69 98 ASP A O 1
ATOM 767 N N . ASP A 1 99 ? 10.350 -30.708 -9.644 1.00 58.50 99 ASP A N 1
ATOM 768 C CA . ASP A 1 99 ? 9.569 -31.765 -9.002 1.00 58.50 99 ASP A CA 1
ATOM 769 C C . ASP A 1 99 ? 8.126 -31.723 -9.550 1.00 58.50 99 ASP A C 1
ATOM 771 O O . ASP A 1 99 ? 7.205 -31.201 -8.927 1.00 58.50 99 ASP A O 1
ATOM 775 N N . ASN A 1 100 ? 7.934 -32.261 -10.759 1.00 57.03 100 ASN A N 1
ATOM 776 C CA . ASN A 1 100 ? 6.618 -32.557 -11.321 1.00 57.03 100 ASN A CA 1
ATOM 777 C C . ASN A 1 100 ? 6.050 -33.798 -10.626 1.00 57.03 100 ASN A C 1
ATOM 779 O O . ASN A 1 100 ? 6.315 -34.932 -11.033 1.00 57.03 100 ASN A O 1
ATOM 783 N N . GLY A 1 101 ? 5.273 -33.573 -9.575 1.00 54.41 101 GLY A N 1
ATOM 784 C CA . GLY A 1 101 ? 4.420 -34.582 -8.969 1.00 54.41 101 GLY A CA 1
ATOM 785 C C . GLY A 1 101 ? 2.973 -34.127 -9.008 1.00 54.41 101 GLY A C 1
ATOM 786 O O . GLY A 1 101 ? 2.550 -33.472 -8.073 1.00 54.41 101 GLY A O 1
ATOM 787 N N . ASP A 1 102 ? 2.246 -34.513 -10.056 1.00 49.88 102 ASP A N 1
ATOM 788 C CA . ASP A 1 102 ? 0.783 -34.609 -10.051 1.00 49.88 102 ASP A CA 1
ATOM 789 C C . ASP A 1 102 ? 0.416 -35.900 -10.798 1.00 49.88 102 ASP A C 1
ATOM 791 O O . ASP A 1 102 ? 0.308 -35.949 -12.026 1.00 49.88 102 ASP A O 1
ATOM 795 N N . GLY A 1 103 ? 0.356 -36.986 -10.028 1.00 55.97 103 GLY A N 1
ATOM 796 C CA . GLY A 1 103 ? -0.434 -38.166 -10.359 1.00 55.97 103 GLY A CA 1
ATOM 797 C C . GLY A 1 103 ? -1.829 -38.038 -9.744 1.00 55.97 103 GLY A C 1
ATOM 798 O O . GLY A 1 103 ? -2.014 -37.211 -8.853 1.00 55.97 103 GLY A O 1
ATOM 799 N N . ASP A 1 104 ? -2.729 -38.911 -10.208 1.00 50.00 104 ASP A N 1
ATOM 800 C CA . ASP A 1 104 ? -4.115 -39.152 -9.755 1.00 50.00 104 ASP A CA 1
ATOM 801 C C . ASP A 1 104 ? -5.158 -38.235 -10.437 1.00 50.00 104 ASP A C 1
ATOM 803 O O . ASP A 1 104 ? -5.005 -37.019 -10.472 1.00 50.00 104 ASP A O 1
ATOM 807 N N . ASP A 1 105 ? -6.262 -38.667 -11.055 1.00 56.03 105 ASP A N 1
ATOM 808 C CA . ASP A 1 105 ? -6.935 -39.947 -11.331 1.00 56.03 105 ASP A CA 1
ATOM 809 C C . ASP A 1 105 ? -7.843 -39.653 -12.562 1.00 56.03 105 ASP A C 1
ATOM 811 O O . ASP A 1 105 ? -8.331 -38.536 -12.716 1.00 56.03 105 ASP A O 1
ATOM 815 N N . GLY A 1 106 ? -7.990 -40.499 -13.585 1.00 56.66 106 GLY A N 1
ATOM 816 C CA . GLY A 1 106 ? -8.871 -41.663 -13.538 1.00 56.66 106 GLY A CA 1
ATOM 817 C C . GLY A 1 106 ? -10.356 -41.271 -13.594 1.00 56.66 106 GLY A C 1
ATOM 818 O O . GLY A 1 106 ? -10.970 -41.232 -12.545 1.00 56.66 106 GLY A O 1
ATOM 819 N N . ASP A 1 107 ? -10.918 -41.029 -14.789 1.00 53.44 107 ASP A N 1
ATOM 820 C CA . ASP A 1 107 ? -12.373 -41.028 -15.057 1.00 53.44 107 ASP A CA 1
ATOM 821 C C . ASP A 1 107 ? -12.624 -41.322 -16.556 1.00 53.44 107 ASP A C 1
ATOM 823 O O . ASP A 1 107 ? -13.012 -40.465 -17.351 1.00 53.44 107 ASP A O 1
ATOM 827 N N . ASP A 1 108 ? -12.346 -42.567 -16.952 1.00 61.06 108 ASP A N 1
ATOM 828 C CA . ASP A 1 108 ? -13.001 -43.204 -18.097 1.00 61.06 108 ASP A CA 1
ATOM 829 C C . ASP A 1 108 ? -14.315 -43.807 -17.577 1.00 61.06 108 ASP A C 1
ATOM 831 O O . ASP A 1 108 ? -14.268 -44.873 -16.975 1.00 61.06 108 ASP A O 1
ATOM 835 N N . ASP A 1 109 ? -15.468 -43.161 -17.789 1.00 54.66 109 ASP A N 1
ATOM 836 C CA . ASP A 1 109 ? -16.767 -43.853 -17.777 1.00 54.66 109 ASP A CA 1
ATOM 837 C C . ASP A 1 109 ? -17.892 -43.048 -18.474 1.00 54.66 109 ASP A C 1
ATOM 839 O O . ASP A 1 109 ? -18.346 -42.012 -17.988 1.00 54.66 109 ASP A O 1
ATOM 843 N N . CYS A 1 110 ? -18.381 -43.656 -19.568 1.00 52.28 110 CYS A N 1
ATOM 844 C CA . CYS A 1 110 ? -19.653 -43.476 -20.304 1.00 52.28 110 CYS A CA 1
ATOM 845 C C . CYS A 1 110 ? -19.835 -42.288 -21.272 1.00 52.28 110 CYS A C 1
ATOM 847 O O . CYS A 1 110 ? -20.251 -41.189 -20.845 1.00 52.28 110 CYS A O 1
#